Protein AF-T2J5S0-F1 (afdb_monomer_lite)

Organism: NCBI:txid555881

Radius of gyration: 17.52 Å; chains: 1; bounding box: 44×25×42 Å

Structure (mmCIF, N/CA/C/O backbone):
data_AF-T2J5S0-F1
#
_entry.id   AF-T2J5S0-F1
#
loop_
_atom_site.group_PDB
_atom_site.id
_atom_site.type_symbol
_atom_site.label_atom_id
_atom_site.label_alt_id
_atom_site.label_comp_id
_atom_site.label_asym_id
_atom_site.label_entity_id
_atom_site.label_seq_id
_atom_site.pdbx_PDB_ins_code
_atom_site.Cartn_x
_atom_site.Cartn_y
_atom_site.Cartn_z
_atom_site.occupancy
_atom_site.B_iso_or_equiv
_atom_site.auth_seq_id
_atom_site.auth_comp_id
_atom_site.auth_asym_id
_atom_site.auth_atom_id
_atom_site.pdbx_PDB_model_num
ATOM 1 N N . MET A 1 1 ? 12.041 -11.581 -2.001 1.00 83.38 1 MET A N 1
ATOM 2 C CA . MET A 1 1 ? 12.167 -12.441 -3.198 1.00 83.38 1 MET A CA 1
ATOM 3 C C . MET A 1 1 ? 11.453 -11.846 -4.410 1.00 83.38 1 MET A C 1
ATOM 5 O O . MET A 1 1 ? 12.139 -11.426 -5.328 1.00 83.38 1 MET A O 1
ATOM 9 N N . ALA A 1 2 ? 10.120 -11.710 -4.403 1.00 90.56 2 ALA A N 1
ATOM 10 C CA . ALA A 1 2 ? 9.360 -11.237 -5.571 1.00 90.56 2 ALA A CA 1
ATOM 11 C C . ALA A 1 2 ? 9.793 -9.853 -6.104 1.00 90.56 2 ALA A C 1
ATOM 13 O O . ALA A 1 2 ? 10.019 -9.706 -7.301 1.00 90.56 2 ALA A O 1
ATOM 14 N N . PHE A 1 3 ? 10.008 -8.870 -5.218 1.00 91.38 3 PHE A N 1
ATOM 15 C CA . PHE A 1 3 ? 10.458 -7.533 -5.631 1.00 91.38 3 PHE A CA 1
ATOM 16 C C . PHE A 1 3 ? 11.820 -7.555 -6.339 1.00 91.38 3 PHE A C 1
ATOM 18 O O . PHE A 1 3 ? 12.001 -6.874 -7.337 1.00 91.38 3 PHE A O 1
ATOM 25 N N . TYR A 1 4 ? 12.751 -8.387 -5.863 1.00 93.44 4 TYR A N 1
ATOM 26 C CA . TYR A 1 4 ? 14.070 -8.551 -6.478 1.00 93.44 4 TYR A CA 1
ATOM 27 C C . TYR A 1 4 ? 13.983 -9.177 -7.876 1.00 93.44 4 TYR A C 1
ATOM 29 O O . TYR A 1 4 ? 14.620 -8.695 -8.806 1.00 93.44 4 TYR A O 1
ATOM 37 N N . ILE A 1 5 ? 13.164 -10.222 -8.045 1.00 93.06 5 ILE A N 1
ATOM 38 C CA . ILE A 1 5 ? 12.957 -10.865 -9.354 1.00 93.06 5 ILE A CA 1
ATOM 39 C C . ILE A 1 5 ? 12.356 -9.862 -10.346 1.00 93.06 5 ILE A C 1
ATOM 41 O O . ILE A 1 5 ? 12.811 -9.768 -11.485 1.00 93.06 5 ILE A O 1
ATOM 45 N N . TYR A 1 6 ? 11.362 -9.093 -9.898 1.00 93.62 6 TYR A N 1
ATOM 46 C CA . TYR A 1 6 ? 10.717 -8.054 -10.695 1.00 93.62 6 TYR A CA 1
ATOM 47 C C . TYR A 1 6 ? 11.711 -6.984 -11.169 1.00 93.62 6 TYR A C 1
ATOM 49 O O . TYR A 1 6 ? 11.817 -6.736 -12.369 1.00 93.62 6 TYR A O 1
ATOM 57 N N . THR A 1 7 ? 12.487 -6.392 -10.255 1.00 93.88 7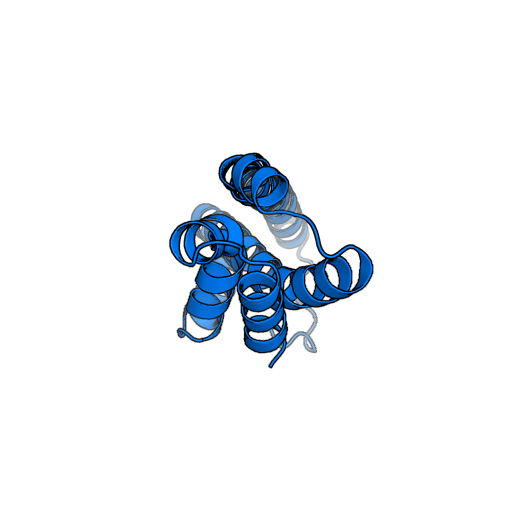 THR A N 1
ATOM 58 C CA . THR A 1 7 ? 13.447 -5.335 -10.607 1.00 93.88 7 THR A CA 1
ATOM 59 C C . THR A 1 7 ? 14.616 -5.861 -11.432 1.00 93.88 7 THR A C 1
ATOM 61 O O . THR A 1 7 ? 15.033 -5.195 -12.375 1.00 93.88 7 THR A O 1
ATOM 64 N N . SER A 1 8 ? 15.119 -7.066 -11.142 1.00 94.00 8 SER A N 1
ATOM 65 C CA . SER A 1 8 ? 16.185 -7.698 -11.926 1.00 94.00 8 SER A CA 1
ATOM 66 C C . SER A 1 8 ? 15.760 -7.931 -13.375 1.00 94.00 8 SER A C 1
ATOM 68 O O . SER A 1 8 ? 16.501 -7.577 -14.291 1.00 94.00 8 SER A O 1
ATOM 70 N N . ARG A 1 9 ? 14.541 -8.439 -13.603 1.00 93.88 9 ARG A N 1
ATOM 71 C CA . ARG A 1 9 ? 14.000 -8.572 -14.962 1.00 93.88 9 ARG A CA 1
ATOM 72 C C . ARG A 1 9 ? 13.838 -7.225 -15.653 1.00 93.88 9 ARG A C 1
ATOM 74 O O . ARG A 1 9 ? 14.183 -7.119 -16.822 1.00 93.88 9 ARG A O 1
ATOM 81 N N . ALA A 1 10 ? 13.350 -6.207 -14.949 1.00 95.12 10 ALA A N 1
ATOM 82 C CA . ALA A 1 10 ? 13.188 -4.872 -15.519 1.00 95.12 10 ALA A CA 1
ATOM 83 C C . ALA A 1 10 ? 14.524 -4.263 -15.970 1.00 95.12 10 ALA A C 1
ATOM 85 O O . ALA A 1 10 ? 14.615 -3.760 -17.086 1.00 95.12 10 ALA A O 1
ATOM 86 N N . MET A 1 11 ? 15.575 -4.398 -15.156 1.00 95.19 11 MET A N 1
ATOM 87 C CA . MET A 1 11 ? 16.926 -3.953 -15.517 1.00 95.19 11 MET A CA 1
ATOM 88 C C . MET A 1 11 ? 17.492 -4.734 -16.710 1.00 95.19 11 MET A C 1
ATOM 90 O O . MET A 1 11 ? 18.075 -4.134 -17.608 1.00 95.19 11 MET A O 1
ATOM 94 N N . ASN A 1 12 ? 17.270 -6.053 -16.770 1.00 95.44 12 ASN A N 1
ATOM 95 C CA . ASN A 1 12 ? 17.658 -6.863 -17.931 1.00 95.44 12 ASN A CA 1
ATOM 96 C C . ASN A 1 12 ? 16.889 -6.463 -19.204 1.00 95.44 12 ASN A C 1
ATOM 98 O O . ASN A 1 12 ? 17.410 -6.614 -20.305 1.00 95.44 12 ASN A O 1
ATOM 102 N N . ASN A 1 13 ? 15.677 -5.919 -19.052 1.00 95.25 13 ASN A N 1
ATOM 103 C CA . ASN A 1 13 ? 14.878 -5.335 -20.130 1.00 95.25 13 ASN A CA 1
ATOM 104 C C . ASN A 1 13 ? 15.234 -3.864 -20.422 1.00 95.25 13 ASN A C 1
ATOM 106 O O . ASN A 1 13 ? 14.453 -3.162 -21.054 1.00 95.25 13 ASN A O 1
ATOM 110 N N . GLN A 1 14 ? 16.386 -3.387 -19.937 1.00 95.75 14 GLN A N 1
ATOM 111 C CA . GLN A 1 14 ? 16.914 -2.035 -20.161 1.00 95.75 14 GLN A CA 1
ATOM 112 C C . GLN A 1 14 ? 16.049 -0.895 -19.595 1.00 95.75 14 GLN A C 1
ATOM 114 O O . GLN A 1 14 ? 16.249 0.262 -19.951 1.00 95.75 14 GLN A O 1
ATOM 119 N N . VAL A 1 15 ? 15.133 -1.186 -18.664 1.00 96.81 15 VAL A N 1
ATOM 120 C CA . VAL A 1 15 ? 14.396 -0.141 -17.942 1.00 96.81 15 VAL A CA 1
ATOM 121 C C . VAL A 1 15 ? 15.348 0.550 -16.968 1.00 96.81 15 VAL A C 1
ATOM 123 O O . VAL A 1 15 ? 16.017 -0.096 -16.153 1.00 96.81 15 VAL A O 1
ATOM 126 N N . SER A 1 16 ? 15.400 1.876 -17.023 1.00 96.94 16 SER A N 1
ATOM 127 C CA . SER A 1 16 ? 16.258 2.681 -16.167 1.00 96.94 16 SER A CA 1
ATOM 128 C C . SER A 1 16 ? 15.876 2.544 -14.692 1.00 96.94 16 SER A C 1
ATOM 130 O O . SER A 1 16 ? 14.704 2.477 -14.309 1.00 96.94 16 SER A O 1
ATOM 132 N N . LEU A 1 17 ? 16.882 2.577 -13.815 1.00 95.25 17 LEU A N 1
ATOM 133 C CA . LEU A 1 17 ? 16.667 2.449 -12.371 1.00 95.25 17 LEU A CA 1
ATOM 134 C C . LEU A 1 17 ? 15.727 3.535 -11.818 1.00 95.25 17 LEU A C 1
ATOM 136 O O . LEU A 1 17 ? 14.913 3.264 -10.938 1.00 95.25 17 LEU A O 1
ATOM 140 N N . SER A 1 18 ? 15.803 4.755 -12.360 1.00 96.75 18 SER A N 1
ATOM 141 C CA . SER A 1 18 ? 14.922 5.867 -11.978 1.00 96.75 18 SER A CA 1
ATOM 142 C C . SER A 1 18 ? 13.453 5.556 -12.279 1.00 96.75 18 SER A C 1
ATOM 144 O O . SER A 1 18 ? 12.588 5.778 -11.427 1.00 96.75 18 SER A O 1
ATOM 146 N N . VAL A 1 19 ? 13.169 4.985 -13.455 1.00 97.06 19 VAL A N 1
ATOM 147 C CA . VAL A 1 19 ? 11.818 4.563 -13.841 1.00 97.06 19 VAL A CA 1
ATOM 148 C C . VAL A 1 19 ? 11.351 3.388 -12.988 1.00 97.06 19 VAL A C 1
ATOM 150 O O . VAL A 1 19 ? 10.222 3.418 -12.503 1.00 97.06 19 VAL A O 1
ATOM 153 N N . ILE A 1 20 ? 12.220 2.415 -12.694 1.00 96.19 20 ILE A N 1
ATOM 154 C CA . ILE A 1 20 ? 11.885 1.287 -11.810 1.00 96.19 20 ILE A CA 1
ATOM 155 C C . ILE A 1 20 ? 11.490 1.780 -10.414 1.00 96.19 20 ILE A C 1
ATOM 157 O O . ILE A 1 20 ? 10.467 1.349 -9.880 1.00 96.19 20 ILE A O 1
ATOM 161 N N . VAL A 1 21 ? 12.268 2.690 -9.818 1.00 96.31 21 VAL A N 1
ATOM 162 C CA . VAL A 1 21 ? 12.005 3.224 -8.471 1.00 96.31 21 VAL A CA 1
ATOM 163 C C . VAL A 1 21 ? 10.692 4.007 -8.431 1.00 96.31 21 VAL A C 1
ATOM 165 O O . VAL A 1 21 ? 9.889 3.801 -7.517 1.00 96.31 21 VAL A O 1
ATOM 168 N N . LYS A 1 22 ? 10.446 4.870 -9.424 1.00 97.19 22 LYS A N 1
ATOM 169 C CA . LYS A 1 22 ? 9.208 5.661 -9.519 1.00 97.19 22 LYS A CA 1
ATOM 170 C C . LYS A 1 22 ? 7.993 4.780 -9.807 1.00 97.19 22 LYS A C 1
ATOM 172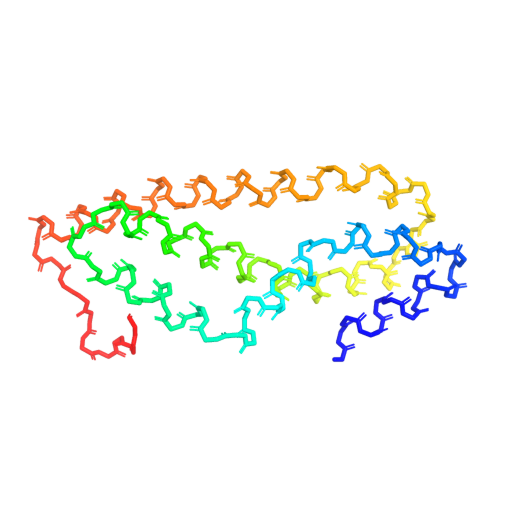 O O . LYS A 1 22 ? 6.997 4.866 -9.096 1.00 97.19 22 LYS A O 1
ATOM 177 N N . GLY A 1 23 ? 8.085 3.893 -10.796 1.00 95.06 23 GLY A N 1
ATOM 178 C CA . GLY A 1 23 ? 6.996 2.993 -11.189 1.00 95.06 23 GLY A CA 1
ATOM 179 C C . GLY A 1 23 ? 6.684 1.940 -10.128 1.00 95.06 23 GLY A C 1
ATOM 180 O O . GLY A 1 23 ? 5.565 1.451 -10.042 1.00 95.06 23 GLY A O 1
ATOM 181 N N . SER A 1 24 ? 7.640 1.643 -9.247 1.00 95.94 24 SER A N 1
ATOM 182 C CA . SER A 1 24 ? 7.446 0.743 -8.110 1.00 95.94 24 SER A CA 1
ATOM 183 C C . SER A 1 24 ? 7.017 1.449 -6.821 1.00 95.94 24 SER A C 1
ATOM 185 O O . SER A 1 24 ? 7.100 0.832 -5.760 1.00 95.94 24 SER A O 1
ATOM 187 N N . PHE A 1 25 ? 6.566 2.708 -6.873 1.00 97.38 25 PHE A N 1
ATOM 188 C CA . PHE A 1 25 ? 6.207 3.496 -5.685 1.00 97.38 25 PHE A CA 1
ATOM 189 C C . PHE A 1 25 ? 5.297 2.749 -4.706 1.00 97.38 25 PHE A C 1
ATOM 191 O O . PHE A 1 25 ? 5.590 2.657 -3.513 1.00 97.38 25 PHE A O 1
ATOM 198 N N . ILE A 1 26 ? 4.214 2.154 -5.207 1.00 97.25 26 ILE A N 1
ATOM 199 C CA . ILE A 1 26 ? 3.267 1.406 -4.370 1.00 97.25 26 ILE A CA 1
ATOM 200 C C . ILE A 1 26 ? 3.901 0.150 -3.755 1.00 97.25 26 ILE A C 1
ATOM 202 O O . ILE A 1 26 ? 3.625 -0.169 -2.602 1.00 97.25 26 ILE A O 1
ATOM 206 N N . ASN A 1 27 ? 4.811 -0.510 -4.478 1.00 96.81 27 ASN A N 1
ATOM 207 C CA . ASN A 1 27 ? 5.494 -1.717 -4.018 1.00 96.81 27 ASN A CA 1
ATOM 208 C C . ASN A 1 27 ? 6.385 -1.400 -2.820 1.00 96.81 27 ASN A C 1
ATOM 210 O O . ASN A 1 27 ? 6.219 -1.973 -1.743 1.00 96.81 27 ASN A O 1
ATOM 214 N N . TRP A 1 28 ? 7.335 -0.477 -2.993 1.00 96.25 28 TRP A N 1
ATOM 215 C CA . TRP A 1 28 ? 8.298 -0.197 -1.934 1.00 96.25 28 TRP A CA 1
ATOM 216 C C . TRP A 1 28 ? 7.664 0.573 -0.775 1.00 96.25 28 TRP A C 1
ATOM 218 O O . TRP A 1 28 ? 8.027 0.307 0.369 1.00 96.25 28 TRP A O 1
ATOM 228 N N . SER A 1 29 ? 6.683 1.453 -1.019 1.00 97.56 29 SER A N 1
ATOM 229 C CA . SER A 1 29 ? 5.972 2.134 0.075 1.00 97.56 29 SER A CA 1
ATOM 230 C C . SER A 1 29 ? 5.130 1.151 0.894 1.00 97.56 29 SER A C 1
ATOM 232 O O . SER A 1 29 ? 5.158 1.207 2.122 1.00 97.56 29 SER A O 1
ATOM 234 N N . GLY A 1 30 ? 4.458 0.195 0.244 1.00 97.06 30 GLY A N 1
ATOM 235 C CA . GLY A 1 30 ? 3.732 -0.878 0.923 1.00 97.06 30 GLY A CA 1
ATOM 236 C C . GLY A 1 30 ? 4.651 -1.791 1.735 1.00 97.06 30 GLY A C 1
ATOM 237 O O . GLY A 1 30 ? 4.373 -2.047 2.904 1.00 97.06 30 GLY A O 1
ATOM 238 N N . ILE A 1 31 ? 5.782 -2.226 1.163 1.00 96.50 31 ILE A N 1
ATOM 239 C CA . ILE A 1 31 ? 6.796 -3.015 1.886 1.00 96.50 31 ILE A CA 1
ATOM 240 C C . ILE A 1 31 ? 7.313 -2.244 3.107 1.00 96.50 31 ILE A C 1
ATOM 242 O O . ILE A 1 31 ? 7.390 -2.809 4.198 1.00 96.50 31 ILE A O 1
ATOM 246 N N . LEU A 1 32 ? 7.653 -0.963 2.939 1.00 97.00 32 LEU A N 1
ATOM 247 C CA . LEU A 1 32 ? 8.177 -0.127 4.016 1.00 97.00 32 LEU A CA 1
ATOM 248 C C . LEU A 1 32 ? 7.179 -0.029 5.173 1.00 97.00 32 LEU A C 1
ATOM 250 O O . LEU A 1 32 ? 7.540 -0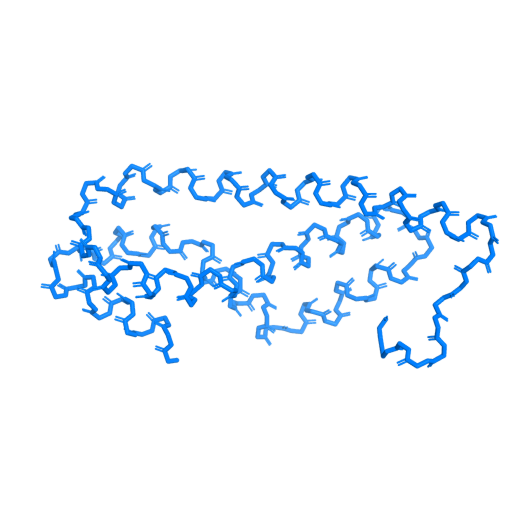.298 6.318 1.00 97.00 32 LEU A O 1
ATOM 254 N N . LEU A 1 33 ? 5.916 0.291 4.878 1.00 96.88 33 LEU A N 1
ATOM 255 C CA . LEU A 1 33 ? 4.860 0.352 5.890 1.00 96.88 33 LEU A CA 1
ATOM 256 C C . LEU A 1 33 ? 4.648 -1.008 6.569 1.00 96.88 33 LEU A C 1
ATOM 258 O O . LEU A 1 33 ? 4.491 -1.070 7.788 1.00 96.88 33 LEU A O 1
ATOM 262 N N . PHE A 1 34 ? 4.708 -2.105 5.815 1.00 95.06 34 PHE A N 1
ATOM 263 C CA . PHE A 1 34 ? 4.515 -3.447 6.355 1.00 95.06 34 PHE A CA 1
ATOM 264 C C . PHE A 1 34 ? 5.628 -3.881 7.324 1.00 95.06 34 PHE A C 1
ATOM 266 O O . PHE A 1 34 ? 5.336 -4.465 8.376 1.00 95.06 34 PHE A O 1
ATOM 273 N N . ILE A 1 35 ? 6.891 -3.602 6.978 1.00 95.00 35 ILE A N 1
ATOM 274 C CA . ILE A 1 35 ? 8.066 -3.935 7.800 1.00 95.00 35 ILE A CA 1
ATOM 275 C C . ILE A 1 35 ? 8.074 -3.100 9.080 1.00 95.00 35 ILE A C 1
ATOM 277 O O . ILE A 1 35 ? 8.270 -3.642 10.172 1.00 95.00 35 ILE A O 1
ATOM 281 N N . LEU A 1 36 ? 7.830 -1.794 8.953 1.00 95.19 36 LEU A N 1
ATOM 282 C CA . LEU A 1 36 ? 7.696 -0.900 10.096 1.00 95.19 36 LEU A CA 1
ATOM 283 C C . LEU A 1 36 ? 6.535 -1.354 11.007 1.00 95.19 36 LEU A C 1
ATOM 285 O O . LEU A 1 36 ? 5.591 -2.011 10.558 1.00 95.19 36 LEU A O 1
ATOM 289 N N . PRO A 1 37 ? 6.521 -0.968 12.295 1.00 94.50 37 PRO A N 1
ATOM 290 C CA . PRO A 1 37 ? 5.436 -1.322 13.216 1.00 94.50 37 PRO A CA 1
ATOM 291 C C . PRO A 1 37 ? 4.095 -0.630 12.886 1.00 94.50 37 PRO A C 1
ATOM 293 O O . PRO A 1 37 ? 3.171 -0.645 13.700 1.00 94.50 37 PRO A O 1
ATOM 296 N N . THR A 1 38 ? 3.948 -0.037 11.695 1.00 95.75 38 THR A N 1
ATOM 297 C CA . THR A 1 38 ? 2.741 0.690 11.296 1.00 95.75 38 THR A CA 1
ATOM 298 C C . THR A 1 38 ? 1.527 -0.223 11.155 1.00 95.75 38 THR A C 1
ATOM 300 O O . THR A 1 38 ? 0.432 0.194 11.503 1.00 95.75 38 THR A O 1
ATOM 303 N N . ARG A 1 39 ? 1.698 -1.508 10.807 1.00 91.88 39 ARG A N 1
ATOM 304 C CA . ARG A 1 39 ? 0.584 -2.480 10.808 1.00 91.88 39 ARG A CA 1
ATOM 305 C C . ARG A 1 39 ? -0.084 -2.624 12.182 1.00 91.88 39 ARG A C 1
ATOM 307 O O . ARG A 1 39 ? -1.301 -2.748 12.270 1.00 91.88 39 ARG A O 1
ATOM 314 N N . ILE A 1 40 ? 0.706 -2.550 13.258 1.00 94.44 40 ILE A N 1
ATOM 315 C CA . ILE A 1 40 ? 0.201 -2.599 14.637 1.00 94.44 40 ILE A CA 1
ATOM 316 C C . ILE A 1 40 ? -0.536 -1.293 14.950 1.00 94.44 40 ILE A C 1
ATOM 318 O O . ILE A 1 40 ? -1.608 -1.310 15.549 1.00 94.44 40 ILE A O 1
ATOM 322 N N . LEU A 1 41 ? 0.018 -0.158 14.517 1.00 97.00 41 LEU A N 1
ATOM 323 C CA . LEU A 1 41 ? -0.607 1.153 14.675 1.00 97.00 41 LEU A CA 1
ATOM 324 C C . LEU A 1 41 ? -1.954 1.242 13.941 1.00 97.00 41 LEU A C 1
ATOM 326 O O . LEU A 1 41 ? -2.940 1.667 14.534 1.00 97.00 41 LEU A O 1
ATOM 330 N N . PHE A 1 42 ? -2.023 0.792 12.688 1.00 97.31 42 PHE A N 1
ATOM 331 C CA . PHE A 1 42 ? -3.246 0.817 11.886 1.00 97.31 42 PHE A CA 1
ATOM 332 C C . PHE A 1 42 ? -4.322 -0.094 12.478 1.00 97.31 42 PHE A C 1
ATOM 334 O O . PHE A 1 42 ? -5.474 0.319 12.572 1.00 97.31 42 PHE A O 1
ATOM 341 N N . ALA A 1 43 ? -3.954 -1.280 12.975 1.00 95.38 43 ALA A N 1
ATOM 342 C CA . ALA A 1 43 ? -4.882 -2.153 13.694 1.00 95.38 43 ALA A CA 1
ATOM 343 C C . ALA A 1 43 ? -5.428 -1.498 14.978 1.00 95.38 43 ALA A C 1
ATOM 345 O O . ALA A 1 43 ? -6.624 -1.589 15.260 1.00 95.38 43 ALA A O 1
ATOM 346 N N . LYS A 1 44 ? -4.583 -0.784 15.737 1.00 96.06 44 LYS A N 1
ATOM 347 C CA . LYS A 1 44 ? -5.028 0.006 16.900 1.00 96.06 44 LYS A CA 1
ATOM 348 C C . LYS A 1 44 ? -5.988 1.125 16.494 1.00 96.06 44 LYS A C 1
ATOM 350 O O . LYS A 1 44 ? -6.982 1.347 17.177 1.00 96.06 44 LYS A O 1
ATOM 355 N N . TRP A 1 45 ? -5.721 1.810 15.384 1.00 97.88 45 TRP A N 1
ATOM 356 C CA . TRP A 1 45 ? -6.598 2.858 14.863 1.00 97.88 45 TRP A CA 1
ATOM 357 C C . TRP A 1 45 ? -7.959 2.322 14.409 1.00 97.88 45 TRP A C 1
ATOM 359 O O . TRP A 1 45 ? -8.975 2.923 14.744 1.00 97.88 45 TRP A O 1
ATOM 369 N N . ILE A 1 46 ? -7.998 1.169 13.733 1.00 96.00 46 ILE A N 1
ATOM 370 C CA . ILE A 1 46 ? -9.245 0.484 13.347 1.00 96.00 46 ILE A CA 1
ATOM 371 C C . ILE A 1 46 ? -10.080 0.114 14.585 1.00 96.00 46 ILE A C 1
ATOM 373 O O . ILE A 1 46 ? -11.303 0.250 14.577 1.00 96.00 46 ILE A O 1
ATOM 377 N N . ASN A 1 47 ? -9.427 -0.289 15.676 1.00 92.69 47 ASN A N 1
ATOM 378 C CA . ASN A 1 47 ? -10.084 -0.625 16.941 1.00 92.69 47 ASN A CA 1
ATOM 379 C C . ASN A 1 47 ? -10.485 0.592 17.794 1.00 92.69 47 ASN A C 1
ATOM 381 O O . ASN A 1 47 ? -11.161 0.428 18.803 1.00 92.69 47 ASN A O 1
ATOM 385 N N . SER A 1 48 ? -10.116 1.812 17.401 1.00 95.00 48 SER A N 1
ATOM 386 C CA . SER A 1 48 ? -10.483 3.019 18.143 1.00 95.00 48 SER A CA 1
ATOM 387 C C . SER A 1 48 ? -11.976 3.333 18.025 1.00 95.00 48 SER A C 1
ATOM 389 O O . SER A 1 48 ? -12.594 3.112 16.982 1.00 95.00 48 SER A O 1
ATOM 391 N N . GLU A 1 49 ? -12.548 3.938 19.065 1.00 92.81 49 GLU A N 1
ATOM 392 C CA . GLU A 1 49 ? -13.882 4.551 19.019 1.00 92.81 49 GLU A CA 1
ATOM 393 C C . GLU A 1 49 ? -13.920 5.797 18.117 1.00 92.81 49 GLU A C 1
ATOM 395 O O . GLU A 1 49 ? -14.962 6.149 17.566 1.00 92.81 49 GLU A O 1
ATOM 400 N N . ASN A 1 50 ? -12.773 6.449 17.898 1.00 96.81 50 ASN A N 1
ATOM 401 C CA . ASN A 1 50 ? -12.679 7.619 17.037 1.00 96.81 50 ASN A CA 1
ATOM 402 C C . ASN A 1 50 ? -12.739 7.214 15.556 1.00 96.81 50 ASN A C 1
ATOM 404 O O . ASN A 1 50 ? -11.756 6.733 14.990 1.00 96.81 50 ASN A O 1
ATOM 408 N N . LEU A 1 51 ? -13.867 7.493 14.897 1.00 95.75 51 LEU A N 1
ATOM 409 C CA . LEU A 1 51 ? -14.089 7.150 13.486 1.00 95.75 51 LEU A CA 1
ATOM 410 C C . LEU A 1 51 ? -13.058 7.751 12.519 1.00 95.75 51 LEU A C 1
ATOM 412 O O . LEU A 1 51 ? -12.807 7.164 11.468 1.00 95.75 51 LEU A O 1
ATOM 416 N N . ARG A 1 52 ? -12.419 8.882 12.856 1.00 97.44 52 ARG A N 1
ATOM 417 C CA . ARG A 1 52 ? -11.329 9.433 12.032 1.00 97.44 52 ARG A CA 1
ATOM 418 C C . ARG A 1 52 ? -10.107 8.521 12.059 1.00 97.44 52 ARG A C 1
ATOM 420 O O . ARG A 1 52 ? -9.501 8.291 11.018 1.00 97.44 52 ARG A O 1
ATOM 427 N N . LEU A 1 53 ? -9.771 7.972 13.229 1.00 98.00 53 LEU A N 1
ATOM 428 C CA . LEU A 1 53 ? -8.695 6.990 13.350 1.00 98.00 53 LEU A CA 1
ATOM 429 C C . LEU A 1 53 ? -9.067 5.698 12.627 1.00 98.00 53 LEU A C 1
ATOM 431 O O . LEU A 1 53 ? -8.247 5.197 11.867 1.00 98.00 53 LEU A O 1
ATOM 435 N N . VAL A 1 54 ? -10.307 5.215 12.760 1.00 97.81 54 VAL A N 1
ATOM 436 C CA . VAL A 1 54 ? -10.765 4.033 12.008 1.00 97.81 54 VAL A CA 1
ATOM 437 C C . VAL A 1 54 ? -10.581 4.242 10.505 1.00 97.81 54 VAL A C 1
ATOM 439 O O . VAL A 1 54 ? -10.018 3.382 9.830 1.00 97.81 54 VAL A O 1
ATOM 442 N N . TRP A 1 55 ? -10.980 5.407 9.986 1.00 98.44 55 TRP A N 1
ATOM 443 C CA . TRP A 1 55 ? -10.814 5.747 8.574 1.00 98.44 55 TRP A CA 1
ATOM 444 C C . TRP A 1 55 ? -9.339 5.739 8.151 1.00 98.44 55 TRP A C 1
ATOM 446 O O . TRP A 1 55 ? -8.995 5.106 7.154 1.00 98.44 55 TRP A O 1
ATOM 456 N N . LEU A 1 56 ? -8.455 6.379 8.926 1.00 98.44 56 LEU A N 1
ATOM 457 C CA . LEU A 1 56 ? -7.013 6.403 8.646 1.00 98.44 56 LEU A CA 1
ATOM 458 C C . LEU A 1 56 ? -6.400 4.999 8.708 1.00 98.44 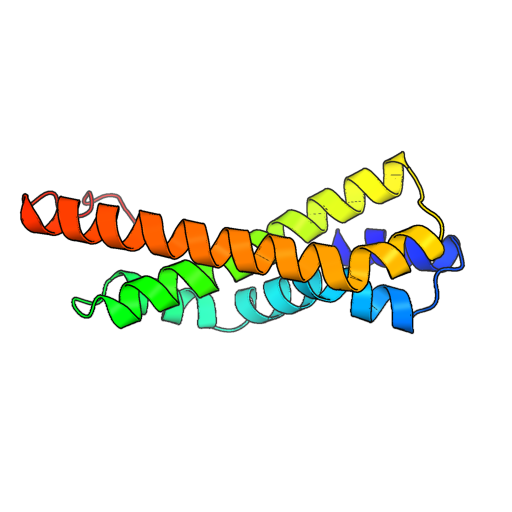56 LEU A C 1
ATOM 460 O O . LEU A 1 56 ? -5.613 4.633 7.839 1.00 98.44 56 LEU A O 1
ATOM 464 N N . GLY A 1 57 ? -6.779 4.199 9.704 1.00 98.00 57 GLY A N 1
ATOM 465 C CA . GLY A 1 57 ? -6.323 2.820 9.850 1.00 98.00 57 GLY A CA 1
ATOM 466 C C . GLY A 1 57 ? -6.729 1.953 8.659 1.00 98.00 57 GLY A C 1
ATOM 467 O O . GLY A 1 57 ? -5.895 1.224 8.127 1.00 98.00 57 GLY A O 1
ATOM 468 N N . LEU A 1 58 ? -7.968 2.088 8.179 1.00 98.31 58 LEU A N 1
ATOM 469 C CA . LEU A 1 58 ? -8.432 1.404 6.971 1.00 98.31 58 LEU A CA 1
ATOM 470 C C . LEU A 1 58 ? -7.719 1.901 5.713 1.00 98.31 58 LEU A C 1
ATOM 472 O O . LEU A 1 58 ? -7.325 1.082 4.886 1.00 98.31 58 LEU A O 1
ATOM 476 N N . PHE A 1 59 ? -7.526 3.213 5.568 1.00 98.62 59 PHE A N 1
ATOM 477 C CA . PHE A 1 59 ? -6.847 3.805 4.417 1.00 98.62 59 PHE A CA 1
ATOM 478 C C . PHE A 1 59 ? -5.401 3.308 4.309 1.00 98.62 59 PHE A C 1
ATOM 480 O O . PHE A 1 59 ? -5.019 2.707 3.304 1.00 98.62 59 PHE A O 1
ATOM 487 N N . PHE A 1 60 ? -4.602 3.498 5.362 1.00 98.38 60 PHE A N 1
ATOM 488 C CA . PHE A 1 60 ? -3.195 3.102 5.350 1.00 98.38 60 PHE A CA 1
ATOM 489 C C . PHE A 1 60 ? -3.014 1.584 5.405 1.00 98.38 60 PHE A C 1
ATOM 491 O O . PHE A 1 60 ? -2.085 1.059 4.787 1.00 98.38 60 PHE A O 1
ATOM 498 N N . GLY A 1 61 ? -3.909 0.864 6.085 1.00 97.50 61 GLY A N 1
ATOM 499 C CA . GLY A 1 61 ? -3.944 -0.596 6.058 1.00 97.50 61 GLY A CA 1
ATOM 500 C C . GLY A 1 61 ? -4.180 -1.122 4.642 1.00 97.50 61 GLY A C 1
ATOM 501 O O . GLY A 1 61 ? -3.417 -1.963 4.167 1.00 97.50 61 GLY A O 1
ATOM 502 N N . SER A 1 62 ? -5.166 -0.557 3.937 1.00 97.81 62 SER A N 1
ATOM 503 C CA . SER A 1 62 ? -5.463 -0.901 2.541 1.00 97.81 62 SER A CA 1
ATOM 504 C C . SER A 1 62 ? -4.288 -0.581 1.626 1.00 97.81 62 SER A C 1
ATOM 506 O O . SER A 1 62 ? -3.873 -1.452 0.868 1.00 97.81 62 SER A O 1
ATOM 508 N N . TRP A 1 63 ? -3.692 0.611 1.747 1.00 98.38 63 TRP A N 1
ATOM 509 C CA . TRP A 1 63 ? -2.510 0.995 0.970 1.00 98.38 63 TRP A CA 1
ATOM 510 C C . TRP A 1 63 ? -1.356 0.009 1.167 1.00 98.38 63 TRP A C 1
ATOM 512 O O . TRP A 1 63 ? -0.731 -0.428 0.201 1.00 98.38 63 TRP A O 1
ATOM 522 N N . THR A 1 64 ? -1.087 -0.355 2.424 1.00 97.94 64 THR A N 1
ATOM 523 C CA . THR A 1 64 ? 0.016 -1.243 2.807 1.00 97.94 64 THR A CA 1
ATOM 524 C C . THR A 1 64 ? -0.176 -2.637 2.228 1.00 97.94 64 THR A C 1
ATOM 526 O O . THR A 1 64 ? 0.701 -3.139 1.526 1.00 97.94 64 THR A O 1
ATOM 529 N N . VAL A 1 65 ? -1.335 -3.253 2.481 1.00 96.19 65 VAL A N 1
ATOM 530 C CA . VAL A 1 65 ? -1.653 -4.590 1.963 1.00 96.19 65 VAL A CA 1
ATOM 531 C C . VAL A 1 65 ? -1.664 -4.573 0.438 1.00 96.19 65 VAL A C 1
ATOM 533 O O . VAL A 1 65 ? -1.136 -5.499 -0.180 1.00 96.19 65 VAL A O 1
ATOM 536 N N . ALA A 1 66 ? -2.189 -3.502 -0.165 1.00 96.62 66 ALA A N 1
ATOM 537 C CA . ALA A 1 66 ? -2.219 -3.357 -1.605 1.00 96.62 66 ALA A CA 1
ATOM 538 C C . ALA A 1 66 ? -0.830 -3.304 -2.229 1.00 96.62 66 ALA A C 1
ATOM 540 O O . ALA A 1 66 ? -0.545 -4.065 -3.150 1.00 96.62 66 ALA A O 1
ATOM 541 N N . GLY A 1 67 ? 0.061 -2.485 -1.673 1.00 96.56 67 GLY A N 1
ATOM 542 C CA . GLY A 1 67 ? 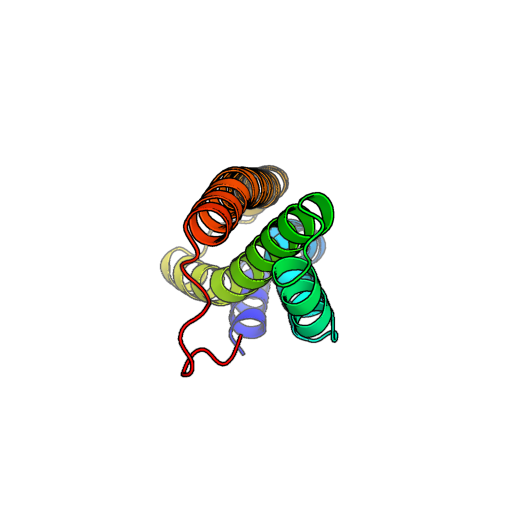1.449 -2.430 -2.110 1.00 96.56 67 GLY A CA 1
ATOM 543 C C . GLY A 1 67 ? 2.159 -3.777 -1.967 1.00 96.56 67 GLY A C 1
ATOM 544 O O . GLY A 1 67 ? 2.853 -4.197 -2.887 1.00 96.56 67 GLY A O 1
ATOM 545 N N . VAL A 1 68 ? 1.942 -4.503 -0.864 1.00 95.94 68 VAL A N 1
ATOM 546 C CA . VAL A 1 68 ? 2.584 -5.809 -0.631 1.00 95.94 68 VAL A CA 1
ATOM 547 C C . VAL A 1 68 ? 2.101 -6.881 -1.613 1.00 95.94 68 VAL A C 1
ATOM 549 O O . VAL A 1 68 ? 2.940 -7.579 -2.187 1.00 95.94 68 VAL A O 1
ATOM 552 N N . TYR A 1 69 ? 0.790 -7.029 -1.848 1.00 95.50 69 TYR A N 1
ATOM 553 C CA . TYR A 1 69 ? 0.324 -8.022 -2.829 1.00 95.50 69 TYR A CA 1
ATOM 554 C C . TYR A 1 69 ? 0.711 -7.617 -4.258 1.00 95.50 69 TYR A C 1
ATOM 556 O O . TYR A 1 69 ? 1.042 -8.487 -5.070 1.00 95.50 69 TYR A O 1
ATOM 564 N N . HIS A 1 70 ? 0.732 -6.311 -4.553 1.00 95.94 70 HIS A N 1
ATOM 565 C CA . HIS A 1 70 ? 1.100 -5.791 -5.867 1.00 95.94 70 HIS A CA 1
ATOM 566 C C . HIS A 1 70 ? 2.539 -6.160 -6.246 1.00 95.94 70 HIS A C 1
ATOM 568 O O . HIS A 1 70 ? 2.798 -6.432 -7.411 1.00 95.94 70 HIS A O 1
ATOM 574 N N . VAL A 1 71 ? 3.461 -6.317 -5.286 1.00 95.31 71 VAL A N 1
ATOM 575 C CA . VAL A 1 71 ? 4.814 -6.849 -5.555 1.00 95.31 71 VAL A CA 1
ATOM 576 C C . VAL A 1 71 ? 4.756 -8.204 -6.268 1.00 95.31 71 VAL A C 1
ATOM 578 O O . VAL A 1 71 ? 5.502 -8.448 -7.218 1.00 95.31 71 VAL A O 1
ATOM 581 N N . SER A 1 72 ? 3.886 -9.100 -5.797 1.00 94.69 72 SER A N 1
ATOM 582 C CA . SER A 1 72 ? 3.760 -10.450 -6.352 1.00 94.69 72 SER A CA 1
ATOM 583 C C . SER A 1 72 ? 3.074 -10.415 -7.711 1.00 94.69 72 SER A C 1
ATOM 585 O O . SER A 1 72 ? 3.541 -11.056 -8.651 1.00 94.69 72 SER A O 1
ATOM 587 N N . GLN A 1 73 ? 2.011 -9.619 -7.840 1.00 95.06 73 GLN A N 1
ATOM 588 C CA . GLN A 1 73 ? 1.320 -9.443 -9.114 1.00 95.06 73 GLN A CA 1
ATOM 589 C C . GLN A 1 73 ? 2.236 -8.814 -10.173 1.00 95.06 73 GLN A C 1
ATOM 591 O O . GLN A 1 73 ? 2.304 -9.341 -11.280 1.00 95.06 73 GLN A O 1
ATOM 596 N N . ALA A 1 74 ? 2.996 -7.773 -9.827 1.00 94.06 74 ALA A N 1
ATOM 597 C CA . ALA A 1 74 ? 3.952 -7.120 -10.716 1.00 94.06 74 ALA A CA 1
ATOM 598 C C . ALA A 1 74 ? 5.050 -8.087 -11.179 1.00 94.06 74 ALA A C 1
ATOM 600 O O . ALA A 1 74 ? 5.360 -8.143 -12.365 1.00 94.06 74 ALA A O 1
ATOM 601 N N . MET A 1 75 ? 5.595 -8.911 -10.276 1.00 95.62 75 MET A N 1
ATOM 602 C CA . MET A 1 75 ? 6.557 -9.955 -10.643 1.00 95.62 75 MET A CA 1
ATOM 603 C C . MET A 1 75 ? 5.972 -10.932 -11.676 1.00 95.62 75 MET A C 1
ATOM 605 O O . MET A 1 75 ? 6.640 -11.245 -12.666 1.00 95.62 75 MET A O 1
ATOM 609 N N . ILE A 1 76 ? 4.744 -11.414 -11.452 1.00 95.81 76 ILE A N 1
ATOM 610 C CA . ILE A 1 76 ? 4.068 -12.361 -12.350 1.00 95.81 76 ILE A CA 1
ATOM 611 C C . ILE A 1 76 ? 3.834 -11.714 -13.714 1.00 95.81 76 ILE A C 1
ATOM 613 O O . ILE A 1 76 ? 4.292 -12.240 -14.728 1.00 95.81 76 ILE A O 1
ATOM 617 N N . THR A 1 77 ? 3.175 -10.556 -13.756 1.00 94.19 77 THR A N 1
ATOM 618 C CA . THR A 1 77 ? 2.800 -9.925 -15.026 1.00 94.19 77 THR A CA 1
ATOM 619 C C . THR A 1 77 ? 4.015 -9.471 -15.814 1.00 94.19 77 THR A C 1
ATOM 621 O O . THR A 1 77 ? 4.056 -9.651 -17.026 1.00 94.19 77 THR A O 1
ATOM 624 N N . TYR A 1 78 ? 5.051 -8.966 -15.147 1.00 93.56 78 TYR A N 1
ATOM 625 C CA . TYR A 1 78 ? 6.279 -8.593 -15.837 1.00 93.56 78 TYR A CA 1
ATOM 626 C C . TYR A 1 78 ? 7.026 -9.804 -16.393 1.00 93.56 78 TYR A C 1
ATOM 628 O O . TYR A 1 78 ? 7.615 -9.729 -17.464 1.00 93.56 78 TYR A O 1
ATOM 636 N N . THR A 1 79 ? 6.964 -10.946 -15.704 1.00 93.62 79 THR A N 1
ATOM 637 C CA . THR A 1 79 ? 7.511 -12.204 -16.229 1.00 93.62 79 THR A CA 1
ATOM 638 C C . THR A 1 79 ? 6.739 -12.688 -17.459 1.00 93.62 79 THR A C 1
ATOM 640 O O . THR A 1 79 ? 7.354 -13.228 -18.371 1.00 93.62 79 THR A O 1
ATOM 643 N N . MET A 1 80 ? 5.419 -12.488 -17.497 1.00 95.00 80 MET A N 1
ATOM 644 C CA . MET A 1 80 ? 4.577 -12.896 -18.627 1.00 95.00 80 MET A CA 1
ATOM 645 C C . MET A 1 80 ? 4.720 -11.980 -19.845 1.00 95.00 80 MET A C 1
ATOM 647 O O . MET A 1 80 ? 4.750 -12.471 -20.968 1.00 95.00 80 MET A O 1
ATOM 651 N N . PHE A 1 81 ? 4.776 -10.665 -19.629 1.00 93.56 81 PHE A N 1
ATOM 652 C CA . PHE A 1 81 ? 4.632 -9.686 -20.709 1.00 93.56 81 PHE A CA 1
ATOM 653 C C . PHE A 1 81 ? 5.894 -8.874 -21.008 1.00 93.56 81 PHE A C 1
ATOM 655 O O . PHE A 1 81 ? 5.969 -8.284 -22.080 1.00 93.56 81 PHE A O 1
ATOM 662 N N . ASN A 1 82 ? 6.866 -8.834 -20.088 1.00 93.44 82 ASN A N 1
ATOM 663 C CA . ASN A 1 82 ? 8.156 -8.149 -20.234 1.00 93.44 82 ASN A CA 1
ATOM 664 C C . ASN A 1 82 ? 8.045 -6.747 -20.872 1.00 93.44 82 ASN A C 1
ATOM 666 O O . ASN A 1 82 ? 8.698 -6.447 -21.873 1.00 93.44 82 ASN A O 1
ATOM 670 N N . TRP A 1 83 ? 7.159 -5.910 -20.320 1.00 92.19 83 TRP A N 1
ATOM 671 C CA . TRP A 1 83 ? 6.807 -4.616 -20.908 1.00 92.19 83 TRP A CA 1
ATOM 672 C C . TRP A 1 83 ? 8.015 -3.679 -21.053 1.00 92.19 83 TRP A C 1
ATOM 674 O O . TRP A 1 83 ? 8.868 -3.654 -20.161 1.00 92.19 83 TRP A O 1
ATOM 684 N N . PRO A 1 84 ? 8.076 -2.876 -22.128 1.00 95.06 84 PRO A N 1
ATOM 685 C CA . PRO A 1 84 ? 9.165 -1.930 -22.338 1.00 95.06 84 PRO A CA 1
ATOM 686 C C . PRO A 1 84 ? 9.032 -0.696 -21.422 1.00 95.06 84 PRO A C 1
ATOM 688 O O . PRO A 1 84 ? 8.009 -0.503 -20.753 1.00 95.06 84 PRO A O 1
ATOM 691 N N . GLU A 1 85 ? 10.077 0.134 -21.358 1.00 95.94 85 GLU A N 1
ATOM 692 C CA . GLU A 1 85 ? 10.172 1.271 -20.427 1.00 95.94 85 GLU A CA 1
ATOM 693 C C . GLU A 1 85 ? 9.030 2.291 -20.594 1.00 95.94 85 GLU A C 1
ATOM 695 O O . GLU A 1 85 ? 8.546 2.849 -19.608 1.00 95.94 85 GLU A O 1
ATOM 700 N N . GLU A 1 86 ? 8.522 2.495 -21.807 1.00 96.31 86 GLU A N 1
ATOM 701 C CA . GLU A 1 86 ? 7.448 3.452 -22.094 1.00 96.31 86 GLU A CA 1
ATOM 702 C C . GLU A 1 86 ? 6.163 3.105 -21.334 1.00 96.31 86 GLU A C 1
ATOM 704 O O . GLU A 1 86 ? 5.461 3.993 -20.842 1.00 96.31 86 GLU A O 1
ATOM 709 N N . VAL A 1 87 ? 5.883 1.806 -21.170 1.00 94.69 87 VAL A N 1
ATOM 710 C CA . VAL A 1 87 ? 4.737 1.327 -20.386 1.00 94.69 87 VAL A CA 1
ATOM 711 C C . VAL A 1 87 ? 4.926 1.667 -18.912 1.00 94.69 87 VAL A C 1
ATOM 713 O O . VAL A 1 87 ? 3.981 2.106 -18.258 1.00 94.69 87 VAL A O 1
ATOM 716 N N . TRP A 1 88 ? 6.141 1.536 -18.377 1.00 94.38 88 TRP A N 1
ATOM 717 C CA . TRP A 1 88 ? 6.415 1.956 -17.004 1.00 94.38 88 TRP A CA 1
ATOM 718 C C . TRP A 1 88 ? 6.180 3.447 -16.821 1.00 94.38 88 TRP A C 1
ATOM 720 O O . TRP A 1 88 ? 5.508 3.833 -15.867 1.00 94.38 88 TRP A O 1
ATOM 730 N N . ILE A 1 89 ? 6.708 4.273 -17.729 1.00 96.88 89 ILE A N 1
ATOM 731 C CA . ILE A 1 89 ? 6.578 5.733 -17.664 1.00 96.88 89 ILE A CA 1
ATOM 732 C C . ILE A 1 89 ? 5.104 6.140 -17.644 1.00 96.88 89 ILE A C 1
ATOM 734 O O . ILE A 1 89 ? 4.710 6.955 -16.808 1.00 96.88 89 ILE A O 1
ATOM 738 N N . LEU A 1 90 ? 4.285 5.523 -18.501 1.00 96.69 90 LEU A N 1
ATOM 739 C CA . LEU A 1 90 ? 2.839 5.734 -18.523 1.00 96.69 90 LEU A CA 1
ATOM 740 C C . LEU A 1 90 ? 2.180 5.366 -17.185 1.00 96.69 90 LEU A C 1
ATOM 742 O O . LEU A 1 90 ? 1.289 6.072 -16.715 1.00 96.69 90 LEU A O 1
ATOM 746 N N . LEU A 1 91 ? 2.618 4.272 -16.561 1.00 94.56 91 LEU A N 1
ATOM 747 C CA . LEU A 1 91 ? 2.015 3.749 -15.339 1.00 94.56 91 LEU A CA 1
ATOM 748 C C . LEU A 1 91 ? 2.494 4.437 -14.049 1.00 94.56 91 LEU A C 1
ATOM 750 O O . LEU A 1 91 ? 1.812 4.310 -13.031 1.00 94.56 91 LEU A O 1
ATOM 754 N N . ILE A 1 92 ? 3.610 5.182 -14.070 1.00 95.81 92 ILE A N 1
ATOM 755 C CA . ILE A 1 92 ? 4.132 5.927 -12.906 1.00 95.81 92 ILE A CA 1
ATOM 756 C C . ILE A 1 92 ? 3.044 6.764 -12.212 1.00 95.81 92 ILE A C 1
ATOM 758 O O . ILE A 1 92 ? 2.933 6.652 -10.993 1.00 95.81 92 ILE A O 1
ATOM 762 N N . PRO A 1 93 ? 2.251 7.602 -12.910 1.00 95.88 93 PRO A N 1
ATOM 763 C CA . PRO A 1 93 ? 1.180 8.357 -12.262 1.00 95.88 93 PRO A CA 1
ATOM 764 C C . PRO A 1 93 ? -0.093 7.529 -12.033 1.00 95.88 93 PRO A C 1
ATOM 766 O O . PRO A 1 93 ? -0.827 7.794 -11.081 1.00 95.88 93 PRO A O 1
ATOM 769 N N . ILE A 1 94 ? -0.359 6.529 -12.880 1.00 96.88 94 ILE A N 1
ATOM 770 C CA . ILE A 1 94 ? -1.617 5.768 -12.873 1.00 96.88 94 ILE A CA 1
ATOM 771 C C . ILE A 1 94 ? -1.676 4.817 -11.677 1.00 96.88 94 ILE A C 1
ATOM 773 O O . ILE A 1 94 ? -2.629 4.869 -10.903 1.00 96.88 94 ILE A O 1
ATOM 777 N N . MET A 1 95 ? -0.647 3.990 -11.470 1.00 95.06 95 MET A N 1
ATOM 778 C CA . MET A 1 95 ? -0.663 2.969 -10.413 1.00 95.06 95 MET A CA 1
ATOM 779 C C . MET A 1 95 ? -0.831 3.567 -8.999 1.00 95.06 95 MET A C 1
ATOM 781 O O . MET A 1 95 ? -1.663 3.068 -8.233 1.00 95.06 95 MET A O 1
ATOM 785 N N . PRO A 1 96 ? -0.116 4.646 -8.612 1.00 95.75 96 PRO A N 1
ATOM 786 C CA . PRO A 1 96 ? -0.341 5.298 -7.325 1.00 95.75 96 PRO A CA 1
ATOM 787 C C . PRO A 1 96 ? -1.731 5.918 -7.206 1.00 95.75 96 PRO A C 1
ATOM 789 O O . PRO A 1 96 ? -2.325 5.837 -6.132 1.00 95.75 96 PRO A O 1
ATOM 792 N N . LEU A 1 97 ? -2.264 6.505 -8.283 1.00 97.88 97 LEU A N 1
ATOM 793 C CA . LEU A 1 97 ? -3.605 7.086 -8.288 1.00 97.88 97 LEU A CA 1
ATOM 794 C C . LEU A 1 97 ? -4.679 6.009 -8.096 1.00 97.88 97 LEU A C 1
ATOM 796 O O . LEU A 1 97 ? -5.566 6.167 -7.258 1.00 97.88 97 LEU A O 1
ATOM 800 N N . GLU A 1 98 ? -4.578 4.888 -8.806 1.00 97.00 98 GLU A N 1
ATOM 801 C CA . GLU A 1 98 ? -5.487 3.754 -8.631 1.00 97.00 98 GLU A CA 1
ATOM 802 C C . GLU A 1 98 ? -5.436 3.203 -7.204 1.00 97.00 98 GLU A C 1
ATOM 804 O O . GLU A 1 98 ? -6.478 2.930 -6.603 1.00 97.00 98 GLU A O 1
ATOM 809 N N . ASN A 1 99 ? -4.239 3.059 -6.627 1.00 97.56 99 ASN A N 1
ATOM 810 C CA . ASN A 1 99 ? -4.096 2.578 -5.255 1.00 97.56 99 ASN A CA 1
ATOM 811 C C . ASN A 1 99 ? -4.622 3.585 -4.220 1.00 97.56 99 ASN A C 1
ATOM 813 O O . ASN A 1 99 ? -5.221 3.191 -3.215 1.00 97.56 99 ASN A O 1
ATOM 817 N N . LEU A 1 100 ? -4.446 4.883 -4.483 1.00 98.06 100 LEU A N 1
ATOM 818 C CA . LEU A 1 100 ? -5.007 5.963 -3.679 1.00 98.06 100 LEU A CA 1
ATOM 819 C C . LEU A 1 100 ? -6.532 5.880 -3.670 1.00 98.06 100 LEU A C 1
ATOM 821 O O . LEU A 1 100 ? -7.127 5.783 -2.599 1.00 98.06 100 LEU A O 1
ATOM 825 N N . VAL A 1 101 ? -7.159 5.853 -4.848 1.00 98.38 101 VAL A N 1
ATOM 826 C CA . VAL A 1 101 ? -8.619 5.762 -4.982 1.00 98.38 101 VAL A CA 1
ATOM 827 C C . VAL A 1 101 ? -9.140 4.482 -4.330 1.00 98.38 101 VAL A C 1
ATOM 829 O O . VAL A 1 101 ? -10.084 4.545 -3.544 1.00 98.38 101 VAL A O 1
ATOM 832 N N . ARG A 1 102 ? -8.488 3.336 -4.560 1.00 97.44 102 ARG A N 1
ATOM 833 C CA . ARG A 1 102 ? -8.827 2.058 -3.912 1.00 97.44 102 ARG A CA 1
ATOM 834 C C . ARG A 1 102 ? -8.821 2.171 -2.389 1.00 97.44 102 ARG A C 1
ATOM 836 O O . ARG A 1 102 ? -9.767 1.734 -1.740 1.00 97.44 102 ARG A O 1
ATOM 843 N N . SER A 1 103 ? -7.783 2.788 -1.829 1.00 98.31 103 SER A N 1
ATOM 844 C CA . SER A 1 103 ? -7.636 2.963 -0.382 1.00 98.31 103 SER A CA 1
ATOM 845 C C . SER A 1 103 ? -8.663 3.949 0.186 1.00 98.31 103 SER A C 1
ATOM 847 O O . SER A 1 103 ? -9.221 3.700 1.252 1.00 98.31 103 SER A O 1
ATOM 849 N N . LEU A 1 104 ? -8.972 5.035 -0.535 1.00 98.50 104 LEU A N 1
ATOM 850 C CA . LEU A 1 104 ? -10.003 6.011 -0.156 1.00 98.50 104 LEU A CA 1
ATOM 851 C C . LEU A 1 104 ? -11.399 5.385 -0.140 1.00 98.50 104 LEU A C 1
ATOM 853 O O . LEU A 1 104 ? -12.126 5.514 0.847 1.00 98.50 104 LEU A O 1
ATOM 857 N N . VAL A 1 105 ? -11.767 4.692 -1.219 1.00 98.19 105 VAL A N 1
ATOM 858 C CA . VAL A 1 105 ? -13.067 4.024 -1.354 1.00 98.19 105 VAL A CA 1
ATOM 859 C C . VAL A 1 105 ? -13.203 2.907 -0.319 1.00 98.19 105 VAL A C 1
ATOM 861 O O . VAL A 1 105 ? -14.224 2.828 0.366 1.00 98.19 105 VAL A O 1
ATOM 864 N N . GLY A 1 106 ? -12.154 2.099 -0.136 1.00 97.38 106 GLY A N 1
ATOM 865 C CA . GLY A 1 106 ? -12.115 1.053 0.885 1.00 97.38 106 GLY A CA 1
ATOM 866 C C . GLY A 1 106 ? -12.304 1.607 2.297 1.00 97.38 106 GLY A C 1
ATOM 867 O O . GLY A 1 106 ? -13.134 1.099 3.049 1.00 97.38 106 GLY A O 1
ATOM 868 N N . ALA A 1 107 ? -11.619 2.699 2.642 1.00 98.31 107 ALA A N 1
ATOM 869 C CA . ALA A 1 107 ? -11.792 3.362 3.933 1.00 98.31 107 ALA A CA 1
ATOM 870 C C . ALA A 1 107 ? -13.199 3.956 4.105 1.00 98.31 107 ALA A C 1
ATOM 872 O O . ALA A 1 107 ? -13.807 3.814 5.166 1.00 98.31 107 ALA A O 1
ATOM 873 N N . PHE A 1 108 ? -13.748 4.582 3.059 1.00 97.94 108 PHE A N 1
ATOM 874 C CA . PHE A 1 108 ? -15.090 5.169 3.069 1.00 97.94 108 PHE A CA 1
ATOM 875 C C . PHE A 1 108 ? -16.186 4.127 3.328 1.00 97.94 108 PHE A C 1
ATOM 877 O O . PHE A 1 108 ? -17.089 4.377 4.134 1.00 97.94 108 PHE A O 1
ATOM 884 N N . ILE A 1 109 ? -16.114 2.973 2.660 1.00 97.88 109 ILE A N 1
ATOM 885 C CA . ILE A 1 109 ? -17.049 1.863 2.877 1.00 97.88 109 ILE A CA 1
ATOM 886 C C . ILE A 1 109 ? -16.789 1.230 4.247 1.00 97.88 109 ILE A C 1
ATOM 888 O O . ILE A 1 109 ? -17.711 1.099 5.051 1.00 97.88 109 ILE A O 1
ATOM 892 N N . GLY A 1 110 ? -15.533 0.891 4.544 1.00 96.81 110 GLY A N 1
ATOM 893 C CA . GLY A 1 110 ? -15.167 0.160 5.752 1.00 96.81 110 GLY A CA 1
ATOM 894 C C . GLY A 1 110 ? -15.525 0.899 7.040 1.00 96.81 110 GLY A C 1
ATOM 895 O O . GLY A 1 110 ? -16.058 0.276 7.954 1.00 96.81 110 GLY A O 1
ATOM 896 N N . VAL A 1 111 ? -15.338 2.226 7.110 1.00 97.25 111 VAL A N 1
ATOM 897 C CA . VAL A 1 111 ? -15.722 2.995 8.309 1.00 97.25 111 VAL A CA 1
ATOM 898 C C . VAL A 1 111 ? -17.218 2.899 8.581 1.00 97.25 111 VAL A C 1
ATOM 900 O O . VAL A 1 111 ? -17.607 2.767 9.737 1.00 97.25 111 VAL A O 1
ATOM 903 N N . ARG A 1 112 ? -18.047 2.931 7.530 1.00 95.88 112 ARG A N 1
ATOM 904 C CA . ARG A 1 112 ? -19.509 2.863 7.657 1.00 95.88 112 ARG A CA 1
ATOM 905 C C . ARG A 1 112 ? -19.977 1.483 8.078 1.00 95.88 112 ARG A C 1
ATOM 907 O O . ARG A 1 112 ? -20.867 1.375 8.917 1.00 95.88 112 ARG A O 1
ATOM 914 N N . VAL A 1 113 ? -19.360 0.442 7.523 1.00 95.94 113 VAL A N 1
ATOM 915 C CA . VAL A 1 113 ? -19.621 -0.942 7.931 1.00 95.94 113 VAL A CA 1
ATOM 916 C C . VAL A 1 113 ? -19.259 -1.119 9.404 1.00 95.94 113 VAL A C 1
ATOM 918 O O . VAL A 1 113 ? -20.103 -1.543 10.184 1.00 95.94 113 VAL A O 1
ATOM 921 N N . ILE A 1 114 ? -18.054 -0.712 9.816 1.00 93.94 114 ILE A N 1
ATOM 922 C CA . ILE A 1 114 ? -17.612 -0.817 11.213 1.00 93.94 114 ILE A CA 1
ATOM 923 C C . ILE A 1 114 ? -18.518 -0.005 12.145 1.00 93.94 114 ILE A C 1
ATOM 925 O O . ILE A 1 114 ? -18.934 -0.520 13.181 1.00 93.94 114 ILE A O 1
ATOM 929 N N . SER A 1 115 ? -18.863 1.238 11.794 1.00 93.62 115 SER A N 1
ATOM 930 C CA . SER A 1 115 ? -19.760 2.053 12.620 1.00 93.62 115 SER A CA 1
ATOM 931 C C . SER A 1 115 ? -21.157 1.444 12.724 1.00 93.62 115 SER A C 1
ATOM 933 O O . SER A 1 115 ? -21.740 1.453 13.803 1.00 93.62 115 SER A O 1
ATOM 935 N N . GLY A 1 116 ? -21.679 0.891 11.624 1.00 94.06 116 GLY A N 1
ATOM 936 C CA . GLY A 1 116 ? -22.982 0.232 11.593 1.00 94.06 116 GLY A CA 1
ATOM 937 C C . GLY A 1 116 ? -23.009 -1.020 12.466 1.00 94.06 116 GLY A C 1
ATOM 938 O O . GLY A 1 116 ? -23.902 -1.152 13.295 1.00 94.06 116 GLY A O 1
ATOM 939 N N . LEU A 1 117 ? -21.996 -1.887 12.347 1.00 92.81 117 LEU A N 1
ATOM 940 C CA . LEU A 1 117 ? -21.853 -3.094 13.171 1.00 92.81 117 LEU A CA 1
ATOM 941 C C . LEU A 1 117 ? -21.764 -2.759 14.665 1.00 92.81 117 LEU A C 1
ATOM 943 O O . LEU A 1 117 ? -22.454 -3.376 15.476 1.00 92.81 117 LEU A O 1
ATOM 947 N N . ARG A 1 118 ? -20.983 -1.730 15.021 1.00 90.56 118 ARG A N 1
ATOM 948 C CA . ARG A 1 118 ? -20.888 -1.236 16.404 1.00 90.56 118 ARG A CA 1
ATOM 949 C C . ARG A 1 118 ? -22.229 -0.718 16.924 1.00 90.56 118 ARG A C 1
ATOM 951 O O . ARG A 1 118 ? -22.578 -1.006 18.062 1.00 90.56 118 ARG A O 1
ATOM 958 N N . ALA A 1 119 ? -22.990 0.002 16.099 1.00 92.00 119 ALA A N 1
ATOM 959 C CA . ALA A 1 119 ? -24.284 0.560 16.493 1.00 92.00 119 ALA A CA 1
ATOM 960 C C . ALA A 1 119 ? -25.342 -0.514 16.806 1.00 92.00 119 ALA A C 1
ATOM 962 O O . ALA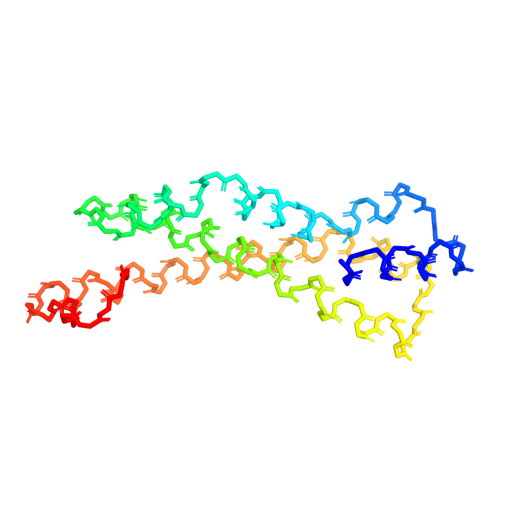 A 1 119 ? -26.219 -0.273 17.629 1.00 92.00 119 ALA A O 1
ATOM 963 N N . ILE A 1 120 ? -25.249 -1.695 16.186 1.00 92.75 120 ILE A N 1
ATOM 964 C CA . ILE A 1 120 ? -26.163 -2.826 16.428 1.00 92.75 120 ILE A CA 1
ATOM 965 C C . ILE A 1 120 ? -25.607 -3.857 17.424 1.00 92.75 120 ILE A C 1
ATOM 967 O O . ILE A 1 120 ? -26.165 -4.943 17.559 1.00 92.75 120 ILE A O 1
ATOM 971 N N . GLY A 1 121 ? -24.504 -3.544 18.112 1.00 83.62 121 GLY A N 1
ATOM 972 C CA . GLY A 1 121 ? -23.918 -4.408 19.140 1.00 83.62 121 GLY A CA 1
ATOM 973 C C . GLY A 1 121 ? -23.237 -5.674 18.609 1.00 83.62 121 GLY A C 1
ATOM 974 O O . GLY A 1 121 ? -22.874 -6.539 19.406 1.00 83.62 121 GLY A O 1
ATOM 975 N N . ILE A 1 122 ? -23.024 -5.795 17.291 1.00 79.19 122 ILE A N 1
ATOM 976 C CA . ILE A 1 122 ? -22.237 -6.893 16.720 1.00 79.19 122 ILE A CA 1
ATOM 977 C C . ILE A 1 122 ? -20.764 -6.575 16.952 1.00 79.19 122 ILE A C 1
ATOM 979 O O . ILE A 1 122 ? -20.125 -5.810 16.225 1.00 79.19 122 ILE A O 1
ATOM 983 N N . MET A 1 123 ? -20.247 -7.161 18.025 1.00 68.00 123 MET A N 1
ATOM 984 C CA . MET A 1 123 ? -18.851 -7.071 18.415 1.00 68.00 123 MET A CA 1
ATOM 985 C C . MET A 1 123 ? -18.015 -8.117 17.676 1.00 68.00 123 MET A C 1
ATOM 987 O O . MET A 1 123 ? -18.509 -9.146 17.212 1.00 68.00 123 MET A O 1
ATOM 991 N N . LYS A 1 124 ? -16.720 -7.817 17.577 1.00 66.94 124 LYS A N 1
ATOM 992 C CA . LYS A 1 124 ? -15.684 -8.694 17.035 1.00 66.94 124 LYS A CA 1
ATOM 993 C C . LYS A 1 124 ? -15.831 -10.130 17.591 1.00 66.94 124 LYS A C 1
ATOM 995 O O . LYS A 1 124 ? -15.937 -10.275 18.808 1.00 66.94 124 LYS A O 1
ATOM 1000 N N . PRO A 1 125 ? -15.791 -11.177 16.743 1.00 67.00 125 PRO A N 1
ATOM 1001 C CA . PRO A 1 125 ? -15.805 -12.563 17.208 1.00 67.00 125 PRO A CA 1
ATOM 1002 C C . PRO A 1 125 ? -14.632 -12.839 18.153 1.00 67.00 125 PRO A C 1
ATOM 1004 O O . PRO A 1 125 ? -13.522 -12.382 17.885 1.00 67.00 125 PRO A O 1
ATOM 1007 N N . GLU A 1 126 ? -14.836 -13.639 19.201 1.00 64.69 126 GLU A N 1
ATOM 1008 C CA . GLU A 1 126 ? -13.783 -13.982 20.179 1.00 64.69 126 GLU A CA 1
ATOM 1009 C C . GLU A 1 126 ? -12.519 -14.567 19.525 1.00 64.69 126 GLU A C 1
ATOM 1011 O O . GLU A 1 126 ? -11.407 -14.342 19.995 1.00 64.69 126 GLU A O 1
ATOM 1016 N N . ALA A 1 127 ? -12.678 -15.268 18.398 1.00 74.94 127 ALA A N 1
ATOM 1017 C CA . ALA A 1 127 ? -11.582 -15.874 17.644 1.00 74.94 127 ALA A CA 1
ATOM 1018 C C . ALA A 1 127 ? -10.822 -14.900 16.721 1.00 74.94 127 ALA A C 1
ATOM 1020 O O . ALA A 1 127 ? -9.793 -15.267 16.149 1.00 74.94 127 ALA A O 1
ATOM 1021 N N . ALA A 1 128 ? -11.312 -13.675 16.521 1.00 59.19 128 ALA A N 1
ATOM 1022 C CA . ALA A 1 128 ? -10.618 -12.717 15.677 1.00 59.19 128 ALA A CA 1
ATOM 1023 C C . ALA A 1 128 ? -9.379 -12.185 16.417 1.00 59.19 128 ALA A C 1
ATOM 1025 O O . ALA A 1 128 ? -9.448 -11.640 17.516 1.00 59.19 128 ALA A O 1
ATOM 1026 N N . ILE A 1 129 ? -8.206 -12.336 15.806 1.00 59.53 129 ILE A N 1
ATOM 1027 C CA . ILE A 1 129 ? -6.932 -11.917 16.414 1.00 59.53 129 ILE A CA 1
ATOM 1028 C C . ILE A 1 129 ? -6.785 -10.382 16.351 1.00 59.53 129 ILE A C 1
ATOM 1030 O O . ILE A 1 129 ? -6.119 -9.776 17.187 1.00 59.53 129 ILE A O 1
ATOM 1034 N N . TYR A 1 130 ? -7.485 -9.730 15.416 1.00 51.50 130 TYR A N 1
ATOM 1035 C CA . TYR A 1 130 ? -7.546 -8.278 15.214 1.00 51.50 130 TYR A CA 1
ATOM 1036 C C . TYR A 1 130 ? -8.979 -7.820 14.983 1.00 51.50 130 TYR A C 1
ATOM 1038 O O . TYR A 1 130 ? -9.743 -8.540 14.309 1.00 51.50 130 TYR A O 1
#

Sequence (130 aa):
MAFYIYTSRAMNNQVSLSVIVKGSFINWSGILLFILPTRILFAKWINSENLRLVWLGLFFGSWTVAGVYHVSQAMITYTMFNWPEEVWILLIPIMPLENLVRSLVGAFIGVRVISGLRAIGIMKPEAAIY

Secondary structure (DSSP, 8-state):
-HHHHHHHHHHHTT--HHHHHHHTHHHHHHHHHHHTTHHHHHHHHHTSS-HHHHHHHHHHHHHHHHHHHHHHHHHHHHHHH---HHHHHHHHHHHHHHHHHHHHHHHHHHHHHHHHHHHTT----TT---

Foldseek 3Di:
DLLCLLVVLLVVLVADPVLSCLLLVLQVVLVVCVVPCVLVVLVVLCVDPPLVSVLVSQLVVQSNVVNNVVSNVSSVVCVVPVDHNVVSVVNSVVVVVVSNVVSNVRSVVSSCVSVVCVVVVNDDPPPDPD

pLDDT: mean 93.53, std 8.21, range [51.5, 98.62]